Protein AF-A0A356KB41-F1 (afdb_monomer_lite)

Secondary structure (DSSP, 8-state):
--TT----SSSSSS-HHHHHHHHTS-HHHHHHT--TTSPP---

pLDDT: mean 94.34, std 2.34, range [81.31, 96.81]

Structure (mmCIF, N/CA/C/O backbone):
data_AF-A0A356KB41-F1
#
_entry.id   AF-A0A356KB41-F1
#
loop_
_atom_site.group_PDB
_atom_site.id
_atom_site.type_symbol
_atom_site.label_atom_id
_atom_site.label_alt_id
_atom_site.label_comp_id
_atom_site.label_asym_id
_atom_site.label_entity_id
_atom_site.label_seq_id
_atom_site.pdbx_PDB_ins_code
_atom_site.Cartn_x
_atom_site.Cartn_y
_atom_site.Cartn_z
_atom_site.occupancy
_atom_site.B_iso_or_equiv
_atom_site.auth_seq_id
_atom_site.auth_comp_id
_atom_site.auth_asym_id
_atom_site.auth_atom_id
_atom_site.pdbx_PDB_model_num
ATOM 1 N N . ILE A 1 1 ? -6.440 -1.926 -19.549 1.00 81.31 1 ILE A N 1
ATOM 2 C CA . ILE A 1 1 ? -6.560 -3.099 -18.661 1.00 81.31 1 ILE A CA 1
ATOM 3 C C . ILE A 1 1 ? -6.890 -4.287 -19.542 1.00 81.31 1 ILE A C 1
ATOM 5 O O . ILE A 1 1 ? -7.973 -4.327 -20.120 1.00 81.31 1 ILE A O 1
ATOM 9 N N . CYS A 1 2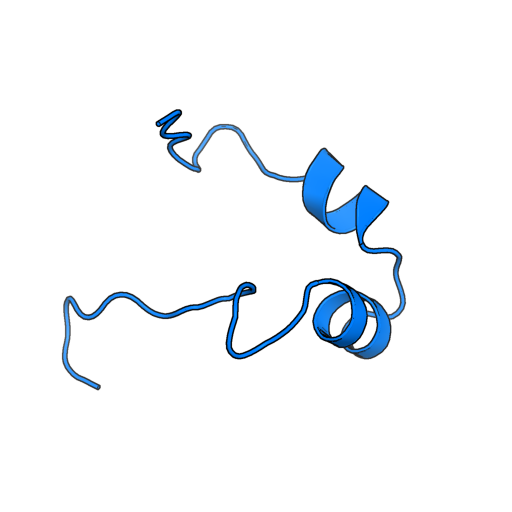 ? -5.927 -5.184 -19.689 1.00 92.81 2 CYS A N 1
ATOM 10 C CA . CYS A 1 2 ? -6.006 -6.426 -20.441 1.00 92.81 2 CYS A CA 1
ATOM 11 C C . CYS A 1 2 ? -5.749 -7.614 -19.498 1.00 92.81 2 CYS A C 1
ATOM 13 O O . CYS A 1 2 ? -5.259 -7.453 -18.379 1.00 92.81 2 CYS A O 1
ATOM 15 N N . VAL A 1 3 ? -6.100 -8.826 -19.932 1.00 94.31 3 VAL A N 1
ATOM 16 C CA . VAL A 1 3 ? -5.849 -10.039 -19.140 1.00 94.31 3 VAL A CA 1
ATOM 17 C C . VAL A 1 3 ? -4.340 -10.268 -19.031 1.00 94.31 3 VAL A C 1
ATOM 19 O O . VAL A 1 3 ? -3.667 -10.395 -20.050 1.00 94.31 3 VAL A O 1
ATOM 22 N N . GLY A 1 4 ? -3.831 -10.343 -17.799 1.00 95.25 4 GLY A N 1
ATOM 23 C CA . GLY A 1 4 ? -2.406 -10.528 -17.497 1.00 95.25 4 GLY A CA 1
ATOM 24 C C . GLY A 1 4 ? -1.694 -9.274 -16.981 1.00 95.25 4 GLY A C 1
ATOM 25 O O . GLY A 1 4 ? -0.558 -9.384 -16.522 1.00 95.25 4 GLY A O 1
ATOM 26 N N . 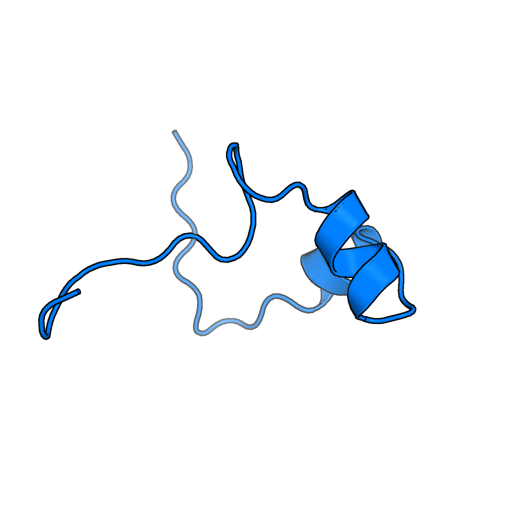ASP A 1 5 ? -2.352 -8.113 -17.003 1.00 95.94 5 ASP A N 1
ATOM 27 C CA . ASP A 1 5 ? -1.788 -6.886 -16.442 1.00 95.94 5 ASP A CA 1
ATOM 28 C C . ASP A 1 5 ? -1.693 -6.973 -14.910 1.00 95.94 5 ASP A C 1
ATOM 30 O O . ASP A 1 5 ? -2.630 -7.405 -14.231 1.00 95.94 5 ASP A O 1
ATOM 34 N N . TRP A 1 6 ? -0.567 -6.515 -14.361 1.00 93.12 6 TRP A N 1
ATOM 35 C CA . TRP A 1 6 ? -0.409 -6.318 -12.922 1.00 93.12 6 TRP A CA 1
ATOM 36 C C . TRP A 1 6 ? -1.009 -4.980 -12.508 1.00 93.12 6 TRP A C 1
ATOM 38 O O . TRP A 1 6 ? -0.798 -3.959 -13.163 1.00 93.12 6 TRP A O 1
ATOM 48 N N . LEU A 1 7 ? -1.735 -4.993 -11.396 1.00 93.88 7 LEU A N 1
ATOM 49 C CA . LEU A 1 7 ? -2.334 -3.807 -10.803 1.00 93.88 7 LEU A CA 1
ATOM 50 C C . LEU A 1 7 ? -1.670 -3.507 -9.465 1.00 93.88 7 LEU A C 1
ATOM 52 O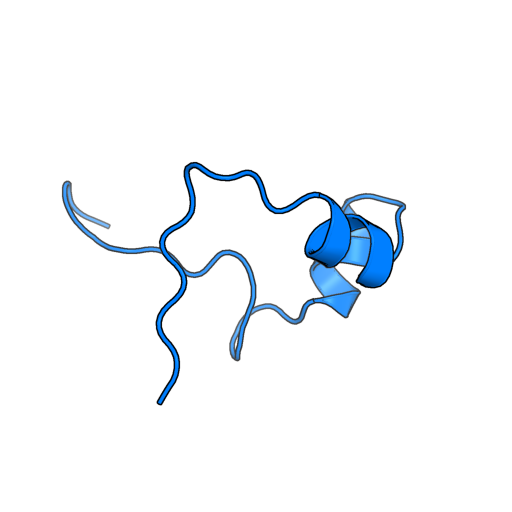 O . LEU A 1 7 ? -1.382 -4.411 -8.678 1.00 93.88 7 LEU A O 1
ATOM 56 N N . GLU A 1 8 ? -1.454 -2.222 -9.213 1.00 93.50 8 GLU A N 1
ATOM 57 C CA . GLU A 1 8 ? -1.020 -1.732 -7.913 1.00 93.50 8 GLU A CA 1
ATOM 58 C C . GLU A 1 8 ? -2.211 -1.741 -6.946 1.00 93.50 8 GLU A C 1
ATOM 60 O O . GLU A 1 8 ? -3.279 -1.221 -7.266 1.00 93.50 8 GLU A O 1
ATOM 65 N N . VAL A 1 9 ? -2.027 -2.345 -5.769 1.00 93.00 9 VAL A N 1
ATOM 66 C CA . VAL A 1 9 ? -3.029 -2.329 -4.686 1.00 93.00 9 VAL A CA 1
ATOM 67 C C . VAL A 1 9 ? -2.693 -1.248 -3.657 1.00 93.00 9 VAL A C 1
ATOM 69 O O . VAL A 1 9 ? -3.583 -0.540 -3.202 1.00 93.00 9 VAL A O 1
ATOM 72 N N . PHE A 1 10 ? -1.413 -1.118 -3.307 1.00 94.56 10 PHE A N 1
ATOM 73 C CA . PHE A 1 10 ? -0.843 0.000 -2.557 1.00 94.56 10 PHE A CA 1
ATOM 74 C C . PHE A 1 10 ? 0.640 0.145 -2.926 1.00 94.56 10 PHE A C 1
ATOM 76 O O . PHE A 1 10 ? 1.308 -0.850 -3.225 1.00 94.56 10 PHE A O 1
ATOM 83 N N . GLY A 1 11 ? 1.156 1.369 -2.909 1.00 92.31 11 GLY A N 1
ATOM 84 C CA . GLY A 1 11 ? 2.477 1.716 -3.409 1.00 92.31 11 GLY A CA 1
ATOM 85 C C . GLY A 1 11 ? 2.644 3.221 -3.608 1.00 92.31 11 GLY A C 1
ATOM 86 O O . GLY A 1 11 ? 2.366 4.012 -2.709 1.00 92.31 11 GLY A O 1
ATOM 87 N N . ALA A 1 12 ? 3.171 3.603 -4.769 1.00 93.31 12 ALA A N 1
ATOM 88 C CA . ALA A 1 12 ? 3.464 4.994 -5.099 1.00 93.31 12 ALA A CA 1
ATOM 89 C C . ALA A 1 12 ? 2.220 5.784 -5.535 1.00 93.31 12 ALA A C 1
ATOM 91 O O . ALA A 1 12 ? 2.200 7.004 -5.386 1.00 93.31 12 ALA A O 1
ATOM 92 N N . THR A 1 13 ? 1.216 5.104 -6.092 1.00 95.69 13 THR A N 1
ATOM 93 C CA . THR A 1 13 ? -0.009 5.722 -6.616 1.00 95.69 13 THR A CA 1
ATOM 94 C C . THR A 1 13 ? -1.101 5.767 -5.558 1.00 95.69 13 THR A C 1
ATOM 96 O O . THR A 1 13 ? -1.786 6.776 -5.436 1.00 95.69 13 THR A O 1
ATOM 99 N N . VAL A 1 14 ? -1.264 4.672 -4.812 1.00 94.94 14 VAL A N 1
ATOM 100 C CA . VAL A 1 14 ? -2.220 4.569 -3.704 1.00 94.94 14 VAL A CA 1
ATOM 101 C C . VAL A 1 14 ? -1.434 4.245 -2.449 1.00 94.94 14 VAL A C 1
ATOM 103 O O . VAL A 1 14 ? -0.843 3.172 -2.336 1.00 94.94 14 VAL A O 1
ATOM 106 N N . THR A 1 15 ? -1.383 5.170 -1.505 1.00 95.75 15 THR A N 1
ATOM 107 C CA . THR A 1 15 ? -0.573 4.993 -0.299 1.00 95.75 15 THR A CA 1
ATOM 108 C C . THR A 1 15 ? -1.202 3.974 0.649 1.00 95.75 15 THR A C 1
ATOM 110 O O . THR A 1 15 ? -2.410 3.737 0.647 1.00 95.75 15 THR A O 1
ATOM 113 N N . LEU A 1 16 ? -0.380 3.366 1.508 1.00 95.44 16 LEU A N 1
ATOM 114 C CA . LEU A 1 16 ? -0.875 2.435 2.525 1.00 95.44 16 LEU A CA 1
ATOM 115 C C . LEU A 1 16 ? -1.878 3.103 3.482 1.00 95.44 16 LEU A C 1
ATOM 117 O O . LEU A 1 16 ? -2.824 2.449 3.920 1.00 95.44 16 LEU A O 1
ATOM 121 N N . ASP A 1 17 ? -1.675 4.385 3.786 1.00 94.75 17 ASP A N 1
ATOM 122 C CA . ASP A 1 17 ? -2.538 5.152 4.685 1.00 94.75 17 ASP A CA 1
ATOM 123 C C . ASP A 1 17 ? -3.911 5.419 4.059 1.00 94.75 17 ASP A C 1
ATOM 125 O O . ASP A 1 17 ? -4.925 5.232 4.728 1.00 94.75 17 ASP A O 1
ATOM 129 N N . GLU A 1 18 ? -3.967 5.745 2.763 1.00 95.81 18 GLU A N 1
ATOM 130 C CA . GLU A 1 18 ? -5.235 5.875 2.031 1.00 95.81 18 GLU A CA 1
ATOM 131 C C . GLU A 1 18 ? -6.020 4.557 2.041 1.00 95.81 18 GLU A C 1
ATOM 133 O O . GLU A 1 18 ? -7.220 4.546 2.316 1.00 95.81 18 GLU A O 1
ATOM 138 N N . VAL A 1 19 ? -5.351 3.419 1.814 1.00 95.75 19 VAL A N 1
ATOM 139 C CA . VAL A 1 19 ? -6.015 2.106 1.891 1.00 95.75 19 VAL A CA 1
ATOM 140 C C . VAL A 1 19 ? -6.519 1.827 3.306 1.00 95.75 19 VAL A C 1
ATOM 142 O O . VAL A 1 19 ? -7.626 1.309 3.471 1.00 95.75 19 VAL A O 1
ATOM 145 N N . ALA A 1 20 ? -5.737 2.168 4.330 1.00 96.31 20 ALA A N 1
ATOM 146 C CA . ALA A 1 20 ? -6.126 2.003 5.726 1.00 96.31 20 ALA A CA 1
ATOM 147 C C . ALA A 1 20 ? -7.369 2.836 6.075 1.00 96.31 20 ALA A C 1
ATOM 149 O O . ALA A 1 20 ? -8.318 2.304 6.653 1.00 96.31 20 ALA A O 1
ATOM 150 N N . GLU A 1 21 ? -7.411 4.096 5.640 1.00 96.81 21 GLU A N 1
ATOM 151 C CA . GLU A 1 21 ? -8.562 4.984 5.813 1.00 96.81 21 GLU A CA 1
ATOM 152 C C . GLU A 1 21 ? -9.808 4.440 5.099 1.00 96.81 21 GLU A C 1
ATOM 154 O O . GLU A 1 21 ? -10.866 4.304 5.715 1.00 96.81 21 GLU A O 1
ATOM 159 N N . MET A 1 22 ? -9.676 4.026 3.834 1.00 95.31 22 MET A N 1
ATOM 160 C CA . MET A 1 22 ? -10.778 3.460 3.044 1.00 95.31 22 MET A CA 1
ATOM 161 C C . MET A 1 22 ? -11.360 2.175 3.645 1.00 95.31 22 MET A C 1
ATOM 163 O O . MET A 1 22 ? -12.539 1.874 3.457 1.00 95.31 22 MET A O 1
ATOM 167 N N . THR A 1 23 ? -10.533 1.394 4.339 1.00 94.69 23 THR A N 1
ATOM 168 C CA . THR A 1 23 ? -10.924 0.110 4.939 1.00 94.69 23 THR A CA 1
ATOM 169 C C . THR A 1 23 ? -11.279 0.221 6.422 1.00 94.69 23 THR A C 1
ATOM 171 O O . THR A 1 23 ? -11.725 -0.764 7.012 1.00 94.69 23 THR A O 1
ATOM 174 N N . GLY A 1 24 ? -11.133 1.407 7.024 1.00 95.44 24 GLY A N 1
ATOM 175 C CA . GLY A 1 24 ? -11.414 1.645 8.440 1.00 95.44 24 GLY A CA 1
ATOM 176 C C . GLY A 1 24 ? -10.468 0.902 9.389 1.00 95.44 24 GLY A C 1
ATOM 177 O O . GLY A 1 24 ? -10.873 0.541 10.494 1.00 95.44 24 GLY A O 1
ATOM 178 N N . THR A 1 25 ? -9.231 0.640 8.963 1.00 95.44 25 THR A N 1
ATOM 179 C CA . THR A 1 25 ? -8.189 -0.010 9.776 1.00 95.44 25 THR A CA 1
ATOM 180 C C . THR A 1 25 ? -6.892 0.820 9.769 1.00 95.44 25 THR A C 1
ATOM 182 O O . THR A 1 25 ? -6.894 2.000 9.436 1.00 95.44 25 THR A O 1
ATOM 185 N N . SER A 1 26 ? -5.775 0.234 10.202 1.00 95.81 26 SER A N 1
ATOM 186 C CA . SER A 1 26 ? -4.435 0.808 10.201 1.00 95.81 26 SER A CA 1
ATOM 187 C C . SER A 1 26 ? -3.556 0.111 9.164 1.00 95.81 26 SER A C 1
ATOM 189 O O . SER A 1 26 ? -3.635 -1.108 8.983 1.00 95.81 26 SER A O 1
ATOM 191 N N . GLY A 1 27 ? -2.624 0.852 8.558 1.00 94.38 27 GLY A N 1
ATOM 192 C CA . GLY A 1 27 ? -1.617 0.286 7.658 1.00 94.38 27 GLY A CA 1
ATOM 193 C C . GLY A 1 27 ? -0.830 -0.875 8.280 1.00 94.38 27 GLY A C 1
ATOM 194 O O . GLY A 1 27 ? -0.477 -1.831 7.592 1.00 94.38 27 GLY A O 1
ATOM 195 N N . TYR A 1 28 ? -0.629 -0.865 9.601 1.00 95.25 28 TYR A N 1
ATOM 196 C CA . TYR A 1 28 ? 0.029 -1.968 10.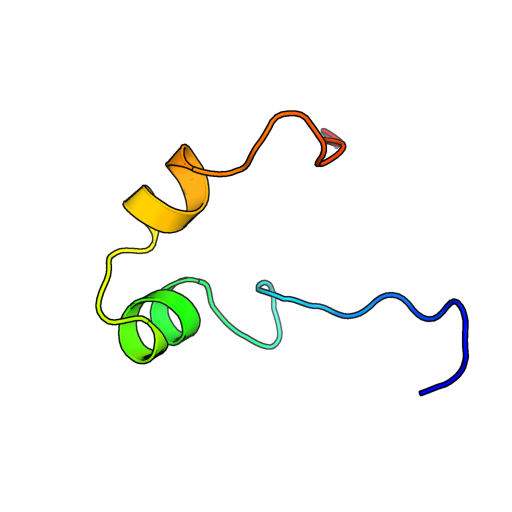304 1.00 95.25 28 TYR A CA 1
ATOM 197 C C . TYR A 1 28 ? -0.774 -3.277 10.253 1.00 95.25 28 TYR A C 1
ATOM 199 O O . TYR A 1 28 ? -0.210 -4.362 10.082 1.00 95.25 28 TYR A O 1
ATOM 207 N N . GLU A 1 29 ? -2.099 -3.198 10.380 1.00 95.88 29 GLU A N 1
ATOM 208 C CA . GLU A 1 29 ? -2.968 -4.371 10.280 1.00 95.88 29 GLU A CA 1
ATOM 209 C C . GLU A 1 29 ? -2.962 -4.932 8.851 1.00 95.88 29 GLU A C 1
ATOM 211 O O . GLU A 1 29 ? -2.887 -6.146 8.666 1.00 95.88 29 GLU A O 1
ATOM 216 N N . ILE A 1 30 ? -2.931 -4.056 7.843 1.00 94.56 30 ILE A N 1
ATOM 217 C CA . ILE A 1 30 ? -2.794 -4.453 6.437 1.00 94.56 30 ILE A CA 1
ATOM 218 C C . ILE A 1 30 ? -1.472 -5.203 6.214 1.00 94.56 30 ILE A C 1
ATOM 220 O O . ILE A 1 30 ? -1.479 -6.316 5.686 1.00 94.56 30 ILE A O 1
ATOM 224 N N . LEU A 1 31 ? -0.341 -4.644 6.659 1.00 94.62 31 LEU A N 1
ATOM 225 C CA . LEU A 1 31 ? 0.985 -5.247 6.471 1.00 94.62 31 LEU A CA 1
ATOM 226 C C . LEU A 1 31 ? 1.153 -6.572 7.227 1.00 94.62 31 LEU A C 1
ATOM 228 O O . LEU A 1 31 ? 1.726 -7.527 6.695 1.00 94.62 31 LEU A O 1
ATOM 232 N N . SER A 1 32 ? 0.650 -6.648 8.460 1.00 94.56 32 SER A N 1
ATOM 233 C CA . SER A 1 32 ? 0.761 -7.850 9.299 1.00 94.56 32 SER A CA 1
ATOM 234 C C . SER A 1 32 ? -0.121 -9.003 8.816 1.00 94.56 32 SER A C 1
ATOM 236 O O . SER A 1 32 ? 0.217 -10.167 9.037 1.00 94.56 32 SER A O 1
ATOM 238 N N . ARG A 1 33 ? -1.217 -8.709 8.104 1.00 95.19 33 ARG A N 1
ATOM 239 C CA . ARG A 1 33 ? -2.132 -9.716 7.548 1.00 95.19 33 ARG A CA 1
ATOM 240 C C . ARG A 1 33 ? -1.786 -10.173 6.126 1.00 95.19 33 ARG A C 1
ATOM 242 O O . ARG A 1 33 ? -2.537 -10.971 5.563 1.00 95.19 33 ARG A O 1
ATOM 249 N N . ILE A 1 34 ? -0.660 -9.745 5.540 1.00 94.50 34 ILE A N 1
ATOM 250 C CA . ILE A 1 34 ? -0.224 -10.240 4.222 1.00 94.50 34 ILE A CA 1
ATOM 251 C C . ILE A 1 34 ? 0.055 -11.749 4.297 1.00 94.50 34 ILE A C 1
ATOM 253 O O . ILE A 1 34 ? 1.059 -12.203 4.859 1.00 94.50 34 ILE A O 1
ATOM 257 N N . GLY A 1 35 ? -0.850 -12.523 3.694 1.00 93.81 35 GLY A N 1
ATOM 258 C CA . GLY A 1 35 ? -0.821 -13.980 3.706 1.00 93.81 35 GLY A CA 1
ATOM 259 C C . GLY A 1 35 ? 0.366 -14.584 2.951 1.00 93.81 35 GLY A C 1
ATOM 260 O O . GLY A 1 35 ? 0.987 -13.960 2.093 1.00 93.81 35 GLY A O 1
ATOM 261 N N . SER A 1 36 ? 0.643 -15.858 3.223 1.00 94.50 36 SER A N 1
ATOM 262 C CA . SER A 1 36 ? 1.769 -16.607 2.641 1.00 94.50 36 SER A CA 1
ATOM 263 C C . SER A 1 36 ? 1.695 -16.827 1.124 1.00 94.50 36 SER A C 1
ATOM 265 O O . SER A 1 36 ? 2.683 -17.241 0.528 1.00 94.50 36 SER A O 1
ATOM 267 N N . ARG A 1 37 ? 0.547 -16.554 0.487 1.00 96.25 37 ARG A N 1
ATOM 268 C CA . ARG A 1 37 ? 0.36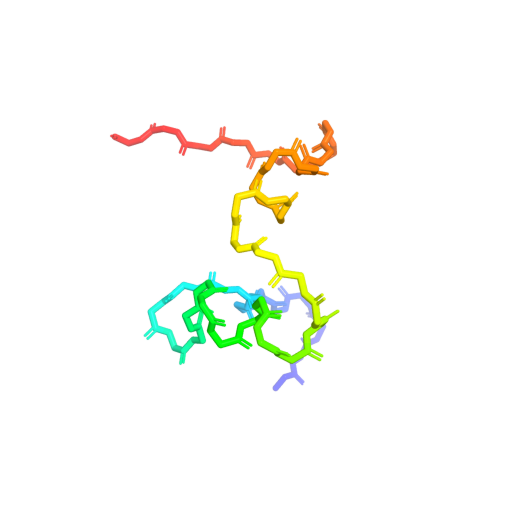6 -16.653 -0.974 1.00 96.25 37 ARG A CA 1
ATOM 269 C C . ARG A 1 37 ? 1.026 -15.506 -1.742 1.00 96.25 37 ARG A C 1
ATOM 271 O O . ARG A 1 37 ? 1.202 -15.617 -2.950 1.00 96.25 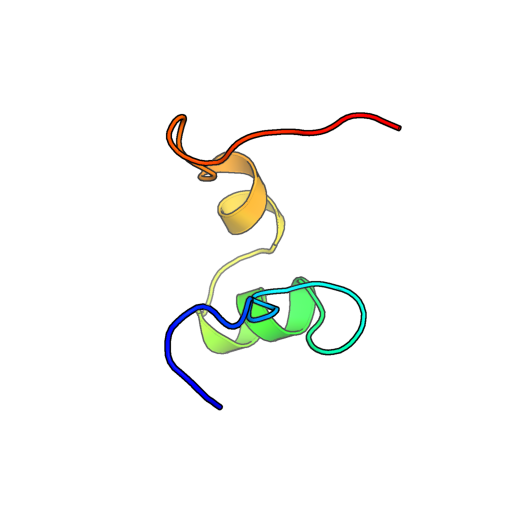37 ARG A O 1
ATOM 278 N N . VAL A 1 38 ? 1.354 -14.408 -1.062 1.00 95.00 38 VAL A N 1
ATOM 279 C CA . VAL A 1 38 ? 2.022 -13.258 -1.672 1.00 95.00 38 VAL A CA 1
ATOM 280 C C . VAL A 1 38 ? 3.525 -13.518 -1.691 1.00 95.00 38 VAL A C 1
ATOM 282 O O . VAL A 1 38 ? 4.146 -13.698 -0.642 1.00 95.00 38 VAL A O 1
ATOM 285 N N . SER A 1 39 ? 4.109 -13.536 -2.888 1.00 94.75 39 SER A N 1
ATOM 286 C CA . SER A 1 39 ? 5.558 -13.660 -3.056 1.00 94.75 39 SER A CA 1
ATOM 287 C C . SER A 1 39 ? 6.257 -12.389 -2.571 1.00 94.75 39 SER A C 1
ATOM 289 O O . SER A 1 39 ? 5.908 -11.291 -3.001 1.00 94.75 39 SER A O 1
ATOM 291 N N . ARG A 1 40 ? 7.249 -12.534 -1.683 1.00 93.81 40 ARG A N 1
ATOM 292 C CA . ARG A 1 40 ? 8.079 -11.426 -1.186 1.00 93.81 40 ARG A CA 1
ATOM 293 C C . ARG A 1 40 ? 9.400 -11.404 -1.950 1.00 93.81 40 ARG A C 1
ATOM 295 O O . ARG A 1 40 ? 10.111 -12.405 -1.965 1.00 93.81 40 ARG A O 1
ATOM 302 N N . VAL A 1 41 ? 9.723 -10.267 -2.560 1.00 94.19 41 VAL A N 1
ATOM 303 C CA . VAL A 1 41 ? 10.993 -10.030 -3.257 1.00 94.19 41 VAL A CA 1
ATOM 304 C C . VAL A 1 41 ? 11.762 -8.972 -2.472 1.00 94.19 41 VAL A C 1
ATOM 306 O O . VAL A 1 41 ? 11.230 -7.894 -2.220 1.00 94.19 41 VAL A O 1
ATOM 309 N N . TYR A 1 42 ? 12.985 -9.300 -2.063 1.00 93.50 42 TYR A N 1
ATOM 310 C CA . TYR A 1 42 ? 13.888 -8.395 -1.353 1.00 93.50 42 TYR A CA 1
ATOM 311 C C . TYR A 1 42 ? 14.977 -7.953 -2.331 1.00 93.50 42 TYR A C 1
ATOM 313 O O . TYR A 1 42 ? 15.602 -8.811 -2.959 1.00 93.50 42 TYR A O 1
ATOM 321 N N . VAL A 1 43 ? 15.146 -6.638 -2.489 1.00 90.44 43 VAL A N 1
ATOM 322 C CA . VAL A 1 43 ? 16.109 -5.999 -3.404 1.00 90.44 43 VAL A CA 1
ATOM 323 C C . VAL A 1 43 ? 17.184 -5.295 -2.593 1.00 90.44 43 VAL A C 1
ATOM 325 O O . VAL A 1 43 ? 16.820 -4.720 -1.542 1.00 90.44 43 VAL A O 1
#

Radius of gyration: 12.19 Å; chains: 1; bounding box: 28×22×31 Å

Foldseek 3Di:
DDPPDDDDPDDDVHHLQNVCVVVVHHSVVVVVPPDPVDDDDDD

Sequence (43 aa):
ICVGDWLEVFGATVTLDEVAEMTGTSGYEILSRIGSRVSRVYV